Protein AF-A0AAD7TD05-F1 (afdb_monomer)

Structure (mmCIF, N/CA/C/O backbone):
data_AF-A0AAD7TD05-F1
#
_entry.id   AF-A0AAD7TD05-F1
#
loop_
_atom_site.group_PDB
_atom_site.id
_atom_site.type_symbol
_atom_site.label_atom_id
_atom_site.label_alt_id
_atom_site.label_comp_id
_atom_site.label_asym_id
_atom_site.label_entity_id
_atom_site.label_seq_id
_atom_site.pdbx_PDB_ins_code
_atom_site.Cartn_x
_atom_site.Cartn_y
_atom_site.Cartn_z
_atom_site.occupancy
_atom_site.B_iso_or_equiv
_atom_site.auth_seq_id
_atom_site.auth_comp_id
_atom_site.auth_asym_id
_atom_site.auth_atom_id
_atom_site.pdbx_PDB_model_num
ATOM 1 N N . MET A 1 1 ? -7.209 4.094 18.496 1.00 83.50 1 MET A N 1
ATOM 2 C CA . MET A 1 1 ? -6.812 3.102 17.485 1.00 83.50 1 MET A CA 1
ATOM 3 C C . MET A 1 1 ? -8.022 2.633 16.711 1.00 83.50 1 MET A C 1
ATOM 5 O O . MET A 1 1 ? -8.987 2.177 17.312 1.00 83.50 1 MET A O 1
ATOM 9 N N . ALA A 1 2 ? -7.964 2.806 15.397 1.00 90.69 2 ALA A N 1
ATOM 10 C CA . ALA A 1 2 ? -8.931 2.301 14.437 1.00 90.69 2 ALA A CA 1
ATOM 11 C C . ALA A 1 2 ? -8.273 1.188 13.611 1.00 90.69 2 ALA A C 1
ATOM 13 O O . ALA A 1 2 ? -7.065 1.245 13.351 1.00 90.69 2 ALA A O 1
ATOM 14 N N . LYS A 1 3 ? -9.057 0.171 13.248 1.00 94.38 3 LYS A N 1
ATOM 15 C CA . LYS A 1 3 ? -8.602 -0.968 12.448 1.00 94.38 3 LYS A CA 1
ATOM 16 C C . LYS A 1 3 ? -8.875 -0.712 10.981 1.00 94.38 3 LYS A C 1
ATOM 18 O O . LYS A 1 3 ? -9.976 -0.305 10.620 1.00 94.38 3 LYS A O 1
ATOM 23 N N . TYR A 1 4 ? -7.871 -0.965 10.162 1.00 94.44 4 TYR A N 1
ATOM 24 C CA . TYR A 1 4 ? -7.940 -0.750 8.732 1.00 94.44 4 TYR A CA 1
ATOM 25 C C . TYR A 1 4 ? -7.497 -1.987 7.981 1.00 94.44 4 TYR A C 1
ATOM 27 O O . TYR A 1 4 ? -6.437 -2.535 8.270 1.00 94.44 4 TYR A O 1
ATOM 35 N N . THR A 1 5 ? -8.248 -2.355 6.960 1.00 94.75 5 THR A N 1
ATOM 36 C CA . THR A 1 5 ? -7.872 -3.380 5.997 1.00 94.75 5 THR A CA 1
ATOM 37 C C . THR A 1 5 ? -7.084 -2.751 4.859 1.00 94.75 5 THR A C 1
ATOM 39 O O . THR A 1 5 ? -7.531 -1.783 4.251 1.00 94.75 5 THR A O 1
ATOM 42 N N . VAL A 1 6 ? -5.915 -3.303 4.543 1.00 94.81 6 VAL A N 1
ATOM 43 C CA . VAL A 1 6 ? -5.067 -2.870 3.429 1.00 94.81 6 VAL A CA 1
ATOM 44 C C . VAL A 1 6 ? -5.140 -3.890 2.302 1.00 94.81 6 VAL A C 1
ATOM 46 O O . VAL A 1 6 ? -4.857 -5.074 2.496 1.00 94.81 6 VAL A O 1
ATOM 49 N N . GLN A 1 7 ? -5.460 -3.409 1.104 1.00 94.12 7 GLN A N 1
ATOM 50 C CA . GLN A 1 7 ? -5.517 -4.198 -0.121 1.00 94.12 7 GLN A CA 1
ATOM 51 C C . GLN A 1 7 ? -4.697 -3.531 -1.224 1.00 94.12 7 GLN A C 1
ATOM 53 O O . GLN A 1 7 ? -4.595 -2.306 -1.299 1.00 94.12 7 GLN A O 1
ATOM 58 N N . VAL A 1 8 ? -4.106 -4.340 -2.103 1.00 93.38 8 VAL A N 1
ATOM 59 C CA . VAL A 1 8 ? -3.361 -3.845 -3.266 1.00 93.38 8 VAL A CA 1
ATOM 60 C C . VAL A 1 8 ? -3.857 -4.514 -4.532 1.00 93.38 8 VAL A C 1
ATOM 62 O O . VAL A 1 8 ? -4.173 -5.704 -4.543 1.00 93.38 8 VAL A O 1
ATOM 65 N N . ASP A 1 9 ? -3.857 -3.754 -5.618 1.00 91.94 9 ASP A N 1
ATOM 66 C CA . ASP A 1 9 ? -4.354 -4.225 -6.898 1.00 91.94 9 ASP A CA 1
ATOM 67 C C . ASP A 1 9 ? -3.335 -3.974 -8.033 1.00 91.94 9 ASP A C 1
ATOM 69 O O . ASP A 1 9 ? -2.768 -2.877 -8.127 1.00 91.94 9 ASP A O 1
ATOM 73 N N . PRO A 1 10 ? -3.074 -4.961 -8.915 1.00 91.19 10 PRO A N 1
ATOM 74 C CA . PRO A 1 10 ? -3.483 -6.367 -8.810 1.00 91.19 10 PRO A CA 1
ATOM 75 C C . PRO A 1 10 ? -2.747 -7.080 -7.667 1.00 91.19 10 PRO A C 1
ATOM 77 O O . PRO A 1 10 ? -1.651 -6.660 -7.300 1.00 91.19 10 PRO A O 1
ATOM 80 N N . LYS A 1 11 ? -3.296 -8.190 -7.156 1.00 90.25 11 LYS A N 1
ATOM 81 C CA . LYS A 1 11 ? -2.642 -8.998 -6.111 1.00 90.25 11 LYS A CA 1
ATOM 82 C C . LYS A 1 11 ? -1.171 -9.280 -6.479 1.00 90.25 11 LYS A C 1
ATOM 84 O O . LYS A 1 11 ? -0.893 -9.658 -7.624 1.00 90.25 11 LYS A O 1
ATOM 89 N N . PRO A 1 12 ? -0.213 -9.079 -5.557 1.00 89.06 12 PRO A N 1
ATOM 90 C CA . PRO A 1 12 ? 1.192 -9.203 -5.886 1.00 89.06 12 PRO A CA 1
ATOM 91 C C . PRO A 1 12 ? 1.579 -10.676 -6.012 1.00 89.06 12 PRO A C 1
ATOM 93 O O . PRO A 1 12 ? 1.147 -11.527 -5.239 1.00 89.06 12 PRO A O 1
ATOM 96 N N . THR A 1 13 ? 2.434 -10.977 -6.986 1.00 83.44 13 THR A N 1
ATOM 97 C CA . THR A 1 13 ? 3.018 -12.318 -7.173 1.00 83.44 13 THR A CA 1
ATOM 98 C C . THR A 1 13 ? 4.180 -12.595 -6.217 1.00 83.44 13 THR A C 1
ATOM 100 O O . THR A 1 13 ? 4.642 -13.727 -6.097 1.00 83.44 13 THR A O 1
ATOM 103 N N . ASP A 1 14 ? 4.675 -11.552 -5.550 1.00 85.12 14 ASP A N 1
ATOM 104 C CA . ASP A 1 14 ? 5.813 -11.575 -4.636 1.00 85.12 14 ASP A CA 1
ATOM 105 C C . ASP A 1 14 ? 5.459 -10.910 -3.310 1.00 85.12 14 ASP A C 1
ATOM 107 O O . ASP A 1 14 ? 4.453 -10.211 -3.204 1.00 85.12 14 ASP A O 1
ATOM 111 N N . THR A 1 15 ? 6.322 -11.069 -2.304 1.00 90.19 15 THR A N 1
ATOM 112 C CA . THR A 1 15 ? 6.167 -10.339 -1.047 1.00 90.19 15 THR A CA 1
ATOM 113 C C . THR A 1 15 ? 6.239 -8.827 -1.295 1.00 90.19 15 THR A C 1
ATOM 115 O O . THR A 1 15 ? 7.249 -8.299 -1.775 1.00 90.19 15 THR A O 1
ATOM 118 N N . VAL A 1 16 ? 5.182 -8.126 -0.898 1.00 92.06 16 VAL A N 1
ATOM 119 C CA . VAL A 1 16 ? 5.089 -6.665 -0.885 1.00 92.06 16 VAL A CA 1
ATOM 120 C C . VAL A 1 16 ? 4.878 -6.205 0.548 1.00 92.06 16 VAL A C 1
ATOM 122 O O . VAL A 1 16 ? 4.147 -6.840 1.304 1.00 92.06 16 VAL A O 1
ATOM 125 N N . TYR A 1 17 ? 5.508 -5.095 0.907 1.00 95.12 17 TYR A N 1
ATOM 126 C CA . TYR A 1 17 ? 5.266 -4.404 2.164 1.00 95.12 17 TYR A CA 1
ATOM 127 C C . TYR A 1 17 ? 4.606 -3.061 1.876 1.00 95.12 17 TYR A C 1
ATOM 129 O O . TYR A 1 17 ? 5.030 -2.343 0.964 1.00 95.12 17 TYR A O 1
ATOM 137 N N . VAL A 1 18 ? 3.585 -2.730 2.660 1.00 95.56 18 VAL A N 1
ATOM 138 C CA . VAL A 1 18 ? 2.935 -1.420 2.659 1.00 95.56 18 VAL A CA 1
ATOM 139 C C . VAL A 1 18 ? 3.059 -0.836 4.052 1.00 95.56 18 VAL A C 1
ATOM 141 O O . VAL A 1 18 ? 2.682 -1.455 5.045 1.00 95.56 18 VAL A O 1
ATOM 144 N N . LYS A 1 19 ? 3.597 0.372 4.114 1.00 96.25 19 LYS A N 1
ATOM 145 C CA . LYS A 1 19 ? 3.671 1.189 5.311 1.00 96.25 19 LYS A CA 1
ATOM 146 C C . LYS A 1 19 ? 2.652 2.309 5.193 1.00 96.25 19 LYS A C 1
ATOM 148 O O . LYS A 1 19 ? 2.770 3.127 4.290 1.00 96.25 19 LYS A O 1
ATOM 153 N N . CYS A 1 20 ? 1.674 2.338 6.086 1.00 94.62 20 CYS A N 1
ATOM 154 C CA . CYS A 1 20 ? 0.663 3.387 6.158 1.00 94.62 20 CYS A CA 1
ATOM 155 C C . CYS A 1 20 ? 1.046 4.398 7.238 1.00 94.62 20 CYS A C 1
ATOM 157 O O . CYS A 1 20 ? 1.514 4.013 8.312 1.00 94.62 20 CYS A O 1
ATOM 159 N N . SER A 1 21 ? 0.824 5.678 6.958 1.00 93.31 21 SER A N 1
ATOM 160 C CA . SER A 1 21 ? 1.136 6.792 7.849 1.00 93.31 21 SER A CA 1
ATOM 161 C C . SER A 1 21 ? -0.121 7.611 8.134 1.00 93.31 21 SER A C 1
ATOM 163 O O . SER A 1 21 ? -0.814 8.023 7.205 1.00 93.31 21 SER A O 1
ATOM 165 N N . ALA A 1 22 ? -0.371 7.888 9.411 1.00 90.06 22 ALA A N 1
ATOM 166 C CA . ALA A 1 22 ? -1.374 8.834 9.893 1.00 90.06 22 ALA A CA 1
ATOM 167 C C . ALA A 1 22 ? -0.638 9.935 10.677 1.00 90.06 22 ALA A C 1
ATOM 169 O O . ALA A 1 22 ? -0.321 9.784 11.863 1.00 90.06 22 ALA A O 1
ATOM 170 N N . GLY A 1 23 ? -0.252 11.013 9.986 1.00 82.88 23 GLY A N 1
ATOM 171 C CA . GLY A 1 23 ? 0.637 12.035 10.549 1.00 82.88 23 GLY A CA 1
ATOM 172 C C . GLY A 1 23 ? 2.028 11.477 10.889 1.00 82.88 23 GLY A C 1
ATOM 173 O O . GLY A 1 23 ? 2.744 11.014 10.007 1.00 82.88 23 GLY A O 1
ATOM 174 N N . LEU A 1 24 ? 2.425 11.527 12.169 1.00 80.31 24 LEU A N 1
ATOM 175 C CA . LEU A 1 24 ? 3.737 11.045 12.643 1.00 80.31 24 LEU A CA 1
ATOM 176 C C . LEU A 1 24 ? 3.777 9.539 12.944 1.00 80.31 24 LEU A C 1
ATOM 178 O O . LEU A 1 24 ? 4.857 8.976 13.129 1.00 80.31 24 LEU A O 1
ATOM 182 N N . LYS A 1 25 ? 2.616 8.886 13.042 1.00 87.44 25 LYS A N 1
ATOM 183 C CA . LYS A 1 25 ? 2.528 7.459 13.359 1.00 87.44 25 LYS A CA 1
ATOM 184 C C . LYS A 1 25 ? 2.489 6.646 12.081 1.00 87.44 25 LYS A C 1
ATOM 186 O O . LYS A 1 25 ? 1.783 6.997 11.139 1.00 87.44 25 LYS A O 1
ATOM 191 N N . THR A 1 26 ? 3.234 5.545 12.069 1.00 91.62 26 THR A N 1
ATOM 192 C CA . THR A 1 26 ? 3.341 4.683 10.896 1.00 91.62 26 THR A CA 1
ATOM 193 C C . THR A 1 26 ? 3.290 3.215 11.274 1.00 91.62 26 THR A C 1
ATOM 195 O O . THR A 1 26 ? 3.984 2.816 12.209 1.00 91.62 26 THR A O 1
ATOM 198 N N . THR A 1 27 ? 2.578 2.418 10.484 1.00 93.69 27 THR A N 1
ATOM 199 C CA . THR A 1 27 ? 2.465 0.965 10.656 1.00 93.69 27 THR A CA 1
ATOM 200 C C . THR A 1 27 ? 2.838 0.285 9.339 1.00 93.69 27 THR A C 1
ATOM 202 O O . THR A 1 27 ? 2.301 0.642 8.293 1.00 93.69 27 THR A O 1
ATOM 205 N N . GLU A 1 28 ? 3.784 -0.660 9.363 1.00 93.88 28 GLU A N 1
ATOM 206 C CA . GLU A 1 28 ? 4.165 -1.472 8.194 1.00 93.88 28 GLU A CA 1
ATOM 207 C C . GLU A 1 28 ? 3.504 -2.848 8.269 1.00 93.88 28 GLU A C 1
ATOM 209 O O . GLU A 1 28 ? 3.461 -3.470 9.328 1.00 93.88 28 GLU A O 1
ATOM 214 N N . CYS A 1 29 ? 3.016 -3.332 7.131 1.00 93.31 29 CYS A N 1
ATOM 215 C CA . CYS A 1 29 ? 2.425 -4.651 6.996 1.00 93.31 29 CYS A CA 1
ATOM 216 C C . CYS A 1 29 ? 2.923 -5.358 5.734 1.00 93.31 29 CYS A C 1
ATOM 218 O O . CYS A 1 29 ? 3.277 -4.731 4.731 1.00 93.31 29 CYS A O 1
ATOM 220 N N . LYS A 1 30 ? 2.963 -6.690 5.795 1.00 93.81 30 LYS A N 1
ATOM 221 C CA . LYS A 1 30 ? 3.226 -7.552 4.644 1.00 93.81 30 LYS A CA 1
ATOM 222 C C . LYS A 1 30 ? 1.900 -7.876 3.970 1.00 93.81 30 LYS A C 1
ATOM 224 O O . LYS A 1 30 ? 1.037 -8.475 4.600 1.00 93.81 30 LYS A O 1
ATOM 229 N N . ILE A 1 31 ? 1.776 -7.533 2.694 1.00 91.81 31 ILE A N 1
ATOM 230 C CA . ILE A 1 31 ? 0.554 -7.750 1.926 1.00 91.81 31 ILE A CA 1
ATOM 231 C C . ILE A 1 31 ? 0.417 -9.220 1.541 1.00 91.81 31 ILE A C 1
ATOM 233 O O . ILE A 1 31 ? 1.330 -9.806 0.951 1.00 91.81 31 ILE A O 1
ATOM 237 N N . GLN A 1 32 ? -0.739 -9.792 1.874 1.00 80.12 32 GLN A N 1
ATOM 238 C CA . GLN A 1 32 ? -1.154 -11.133 1.469 1.00 80.12 32 GLN A CA 1
ATOM 239 C C . GLN A 1 32 ? -2.468 -11.063 0.671 1.00 80.12 32 GLN A C 1
ATOM 241 O O . GLN A 1 32 ? -2.468 -10.546 -0.445 1.00 80.12 32 GLN A O 1
ATOM 246 N N . ASP A 1 33 ? -3.560 -11.597 1.220 1.00 74.19 33 ASP A N 1
ATOM 247 C CA . ASP A 1 33 ? -4.916 -11.519 0.669 1.00 74.19 33 ASP A CA 1
ATOM 248 C C . ASP A 1 33 ? -5.673 -10.325 1.253 1.00 74.19 33 ASP A C 1
ATOM 250 O O . ASP A 1 33 ? -6.058 -9.409 0.533 1.00 74.19 33 ASP A O 1
ATOM 254 N N . GLU A 1 34 ? -5.786 -10.294 2.577 1.00 76.44 34 GLU A N 1
ATOM 255 C CA . GLU A 1 34 ? -6.420 -9.226 3.334 1.00 76.44 34 GLU A CA 1
ATOM 256 C C . GLU A 1 34 ? -5.568 -8.988 4.581 1.00 76.44 34 GLU A C 1
ATOM 258 O O . GLU A 1 34 ? -5.155 -9.938 5.250 1.00 76.44 34 GLU A O 1
ATOM 263 N N . THR A 1 35 ? -5.160 -7.746 4.829 1.00 90.56 35 THR A N 1
ATOM 264 C CA . THR A 1 35 ? -4.199 -7.440 5.896 1.00 90.56 35 THR A CA 1
ATOM 265 C C . THR A 1 35 ? -4.705 -6.286 6.740 1.00 90.56 35 THR A C 1
ATOM 267 O O . THR A 1 35 ? -4.741 -5.153 6.271 1.00 90.56 35 THR A O 1
ATOM 270 N N . THR A 1 36 ? -5.066 -6.575 7.988 1.00 92.88 36 THR A N 1
ATOM 271 C CA . THR A 1 36 ? -5.515 -5.563 8.949 1.00 92.88 36 THR A CA 1
ATOM 272 C C . THR A 1 36 ? -4.330 -4.910 9.660 1.00 92.88 36 THR A C 1
ATOM 274 O O . THR A 1 36 ? -3.395 -5.585 10.099 1.00 92.88 36 THR A O 1
ATOM 277 N N . ILE A 1 37 ? -4.383 -3.590 9.810 1.00 93.56 37 ILE A N 1
ATOM 278 C CA . ILE A 1 37 ? -3.451 -2.773 10.587 1.00 93.56 37 ILE A CA 1
ATOM 279 C C . ILE A 1 37 ? -4.212 -1.873 11.561 1.00 93.56 37 ILE A C 1
ATOM 281 O O . ILE A 1 37 ? -5.388 -1.579 11.367 1.00 93.56 37 ILE A O 1
ATOM 285 N N . GLU A 1 38 ? -3.522 -1.379 12.586 1.00 93.44 38 GLU A N 1
ATOM 286 C CA . GLU A 1 38 ? -4.067 -0.382 13.509 1.00 93.44 38 GLU A CA 1
ATOM 287 C C . GLU A 1 38 ? -3.362 0.964 13.315 1.00 93.44 38 GLU A C 1
ATOM 289 O O . GLU A 1 38 ? -2.129 1.037 13.248 1.00 93.44 38 GLU A O 1
ATOM 294 N N . LEU A 1 39 ? -4.157 2.033 13.211 1.00 91.81 39 LEU A N 1
ATOM 295 C CA . LEU A 1 39 ? -3.681 3.413 13.096 1.00 91.81 39 LEU A CA 1
ATOM 296 C C . LEU A 1 39 ? -4.425 4.326 14.079 1.00 91.81 39 LEU A C 1
ATOM 298 O O . LEU A 1 39 ? -5.589 4.115 14.425 1.00 91.81 39 LEU A O 1
ATOM 302 N N . ASP A 1 40 ? -3.741 5.379 14.520 1.00 89.88 40 ASP A N 1
ATOM 303 C CA . ASP A 1 40 ? -4.292 6.427 15.386 1.00 89.88 40 ASP A CA 1
ATOM 304 C C . ASP A 1 40 ? -4.671 7.667 14.573 1.00 89.88 40 ASP A C 1
ATOM 306 O O . ASP A 1 40 ? -4.147 8.758 14.788 1.00 89.88 40 ASP A O 1
ATOM 310 N N . GLY A 1 41 ? -5.559 7.473 13.601 1.00 89.69 41 GLY A N 1
ATOM 311 C CA . GLY A 1 41 ? -6.043 8.522 12.709 1.00 89.69 41 GLY A CA 1
ATOM 312 C C . GLY A 1 41 ? -6.287 8.005 11.299 1.00 89.69 41 GLY A C 1
ATOM 313 O O . GLY A 1 41 ? -6.141 6.808 11.039 1.00 89.69 41 GLY A O 1
ATOM 314 N N . GLU A 1 42 ? -6.669 8.918 10.410 1.00 91.56 42 GLU A N 1
ATOM 315 C CA . GLU A 1 42 ? -6.873 8.627 8.991 1.00 91.56 42 GLU A CA 1
ATOM 316 C C . GLU A 1 42 ? -5.525 8.466 8.267 1.00 91.56 42 GLU A C 1
ATOM 318 O O . GLU A 1 42 ? -4.578 9.211 8.553 1.00 91.56 42 GLU A O 1
ATOM 323 N N . PRO A 1 43 ? -5.404 7.492 7.349 1.00 92.06 43 PRO A N 1
ATOM 324 C CA . PRO A 1 43 ? -4.185 7.286 6.582 1.00 92.06 43 PRO A CA 1
ATOM 325 C C . PRO A 1 43 ? -3.999 8.415 5.560 1.00 92.06 43 PRO A C 1
ATOM 327 O O . PRO A 1 43 ? -4.772 8.545 4.622 1.00 92.06 43 PRO A O 1
ATOM 330 N N . THR A 1 44 ? -2.927 9.193 5.695 1.00 91.12 44 THR A N 1
ATOM 331 C CA . THR A 1 44 ? -2.623 10.331 4.808 1.00 91.12 44 THR A CA 1
ATOM 332 C C . THR A 1 44 ? -1.568 10.006 3.750 1.00 91.12 44 THR A C 1
ATOM 334 O O . THR A 1 44 ? -1.434 10.697 2.740 1.00 91.12 44 THR A O 1
ATOM 337 N N . GLU A 1 45 ? -0.756 8.979 3.990 1.00 92.50 45 GLU A N 1
ATOM 338 C CA . GLU A 1 45 ? 0.340 8.581 3.110 1.00 92.50 45 GLU A CA 1
ATOM 339 C C . GLU A 1 45 ? 0.583 7.076 3.211 1.00 92.50 45 GLU A C 1
ATOM 341 O O . GLU A 1 45 ? 0.440 6.479 4.280 1.00 92.50 45 GLU A O 1
ATOM 346 N N . ILE A 1 46 ? 0.995 6.475 2.099 1.00 94.50 46 ILE A N 1
ATOM 347 C CA . ILE A 1 46 ? 1.529 5.121 2.066 1.00 94.50 46 ILE A CA 1
ATOM 348 C C . ILE A 1 46 ? 2.928 5.095 1.459 1.00 94.50 46 ILE A C 1
ATOM 350 O O . ILE A 1 4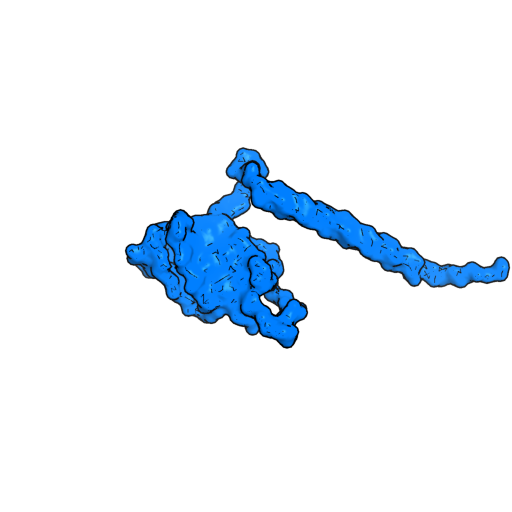6 ? 3.266 5.875 0.570 1.00 94.50 46 ILE A O 1
ATOM 354 N N . TYR A 1 47 ? 3.721 4.121 1.877 1.00 95.00 47 TYR A N 1
ATOM 355 C CA . TYR A 1 47 ? 4.951 3.717 1.222 1.00 95.00 47 TYR A CA 1
ATOM 356 C C . TYR A 1 47 ? 4.864 2.232 0.876 1.00 95.00 47 TYR A C 1
ATOM 358 O O . TYR A 1 47 ? 4.652 1.396 1.748 1.00 95.00 47 TYR A O 1
ATOM 366 N N . ILE A 1 48 ? 5.017 1.900 -0.403 1.00 94.81 48 ILE A N 1
ATOM 367 C CA . ILE A 1 48 ? 4.917 0.532 -0.918 1.00 94.81 48 ILE A CA 1
ATOM 368 C C . ILE A 1 48 ? 6.263 0.083 -1.478 1.00 94.81 48 ILE A C 1
ATOM 370 O O . ILE A 1 48 ? 6.884 0.798 -2.265 1.00 94.81 48 ILE A O 1
ATOM 374 N N . ARG A 1 49 ? 6.719 -1.116 -1.105 1.00 93.00 49 ARG A N 1
ATOM 375 C CA . ARG A 1 49 ? 7.971 -1.709 -1.604 1.00 93.00 49 ARG A CA 1
ATOM 376 C C . ARG A 1 49 ? 7.845 -3.207 -1.822 1.00 93.00 49 ARG A C 1
ATOM 378 O O . ARG A 1 49 ? 7.053 -3.881 -1.170 1.00 93.00 49 ARG A O 1
ATOM 385 N N . ARG A 1 50 ? 8.683 -3.745 -2.705 1.00 90.50 50 ARG A N 1
ATOM 386 C CA . ARG A 1 50 ? 8.826 -5.195 -2.886 1.00 90.50 50 ARG A CA 1
ATOM 387 C C . ARG A 1 50 ? 9.995 -5.742 -2.091 1.00 90.50 50 ARG A C 1
ATOM 389 O O . ARG A 1 50 ? 11.052 -5.121 -2.005 1.00 90.50 50 ARG A O 1
ATOM 396 N N . GLU A 1 51 ? 9.821 -6.941 -1.559 1.00 88.19 51 GLU A N 1
ATOM 397 C CA . GLU A 1 51 ? 10.937 -7.742 -1.076 1.00 88.19 51 GLU A CA 1
ATOM 398 C C . GLU A 1 51 ? 11.727 -8.273 -2.273 1.00 88.19 51 GLU A C 1
ATOM 400 O O . GLU A 1 51 ? 11.160 -8.866 -3.191 1.00 88.19 51 GLU A O 1
ATOM 405 N N . THR A 1 52 ? 13.043 -8.083 -2.276 1.00 76.75 52 THR A N 1
ATOM 406 C CA . THR A 1 52 ? 13.907 -8.674 -3.301 1.00 76.75 52 THR A CA 1
ATOM 407 C C . THR A 1 52 ? 14.831 -9.698 -2.680 1.00 76.75 52 THR A C 1
ATOM 409 O O . THR A 1 52 ? 15.669 -9.356 -1.849 1.00 76.75 52 THR A O 1
ATOM 412 N N . THR A 1 53 ? 14.734 -10.936 -3.151 1.00 73.12 53 THR A N 1
ATOM 413 C CA . THR A 1 53 ? 15.795 -11.934 -3.010 1.00 73.12 53 THR A CA 1
ATOM 414 C C . THR A 1 53 ? 16.707 -11.881 -4.240 1.00 73.12 53 THR A C 1
ATOM 416 O O . THR A 1 53 ? 16.288 -11.426 -5.308 1.00 73.12 53 THR A O 1
ATOM 419 N N . LEU A 1 54 ? 17.956 -12.348 -4.115 1.00 67.94 54 LEU A N 1
ATOM 420 C CA . LEU A 1 54 ? 18.959 -12.316 -5.196 1.00 67.94 54 LEU A CA 1
ATOM 421 C C . LEU A 1 54 ? 18.448 -12.924 -6.519 1.00 67.94 54 LEU A C 1
ATOM 423 O O . LEU A 1 54 ? 18.792 -12.431 -7.589 1.00 67.94 54 LEU A O 1
ATOM 427 N N . LEU A 1 55 ? 17.573 -13.931 -6.444 1.00 64.94 55 LEU A N 1
ATOM 428 C CA . LEU A 1 55 ? 16.984 -14.618 -7.600 1.00 64.94 55 LEU A CA 1
ATOM 429 C C . LEU A 1 55 ? 15.802 -13.868 -8.239 1.00 64.94 55 LEU A C 1
ATOM 431 O O . LEU A 1 55 ? 15.526 -14.051 -9.420 1.00 64.94 55 LEU A O 1
ATOM 435 N N . ARG A 1 56 ? 15.091 -13.014 -7.492 1.00 64.44 56 ARG A N 1
ATOM 436 C CA . ARG A 1 56 ? 13.848 -12.359 -7.953 1.00 64.44 56 ARG A CA 1
ATOM 437 C C . ARG A 1 56 ? 14.043 -10.932 -8.462 1.00 64.44 56 ARG A C 1
ATOM 439 O O . ARG A 1 56 ? 13.071 -10.270 -8.823 1.00 64.44 56 ARG A O 1
ATOM 446 N N . ARG A 1 57 ? 15.294 -10.470 -8.556 1.00 62.19 57 ARG A N 1
ATOM 447 C CA . ARG A 1 57 ? 15.680 -9.087 -8.892 1.00 62.19 57 ARG A CA 1
ATOM 448 C C . ARG A 1 57 ? 15.152 -8.574 -10.244 1.00 62.19 57 ARG A C 1
ATOM 450 O O . ARG A 1 57 ? 15.079 -7.365 -10.429 1.00 62.19 57 ARG A O 1
ATOM 457 N N . PHE A 1 58 ? 14.780 -9.466 -11.166 1.00 66.81 58 PHE A N 1
ATOM 458 C CA . PHE A 1 58 ? 14.368 -9.119 -12.537 1.00 66.81 58 PHE A CA 1
ATOM 459 C C . PHE A 1 58 ? 12.856 -9.121 -12.778 1.00 66.81 58 PHE A C 1
ATOM 461 O O . PHE A 1 58 ? 12.401 -8.737 -13.854 1.00 66.81 58 PHE A O 1
ATOM 468 N N . THR A 1 59 ? 12.062 -9.546 -11.800 1.00 70.56 59 THR A N 1
ATOM 469 C CA . THR A 1 59 ? 10.603 -9.560 -11.944 1.00 70.56 59 THR A CA 1
ATOM 470 C C . THR A 1 59 ? 10.063 -8.138 -11.802 1.00 70.56 59 THR A C 1
ATOM 472 O O . THR A 1 59 ? 10.499 -7.390 -10.926 1.00 70.56 59 THR A O 1
ATOM 475 N N . LYS A 1 60 ? 9.114 -7.742 -12.654 1.00 75.75 60 LYS A N 1
ATOM 476 C CA . LYS A 1 60 ? 8.416 -6.451 -12.565 1.00 75.75 60 LYS A CA 1
ATOM 477 C C . LYS A 1 60 ? 6.977 -6.705 -12.140 1.00 75.75 60 LYS A C 1
ATOM 479 O O . LYS A 1 60 ? 6.302 -7.527 -12.748 1.00 75.75 60 LYS A O 1
ATOM 484 N N . TRP A 1 61 ? 6.518 -5.994 -11.117 1.00 87.69 61 TRP A N 1
ATOM 485 C CA . TRP A 1 61 ? 5.114 -5.984 -10.715 1.00 87.69 61 TRP A CA 1
ATOM 486 C C . TRP A 1 61 ? 4.607 -4.548 -10.762 1.00 87.69 61 TRP A C 1
ATOM 488 O O . TRP A 1 61 ? 5.202 -3.650 -10.156 1.00 87.69 61 TRP A O 1
ATOM 498 N N . ARG A 1 62 ? 3.530 -4.347 -11.523 1.00 91.00 62 ARG A N 1
ATOM 499 C CA . ARG A 1 62 ? 2.895 -3.051 -11.735 1.00 91.00 62 ARG A CA 1
ATOM 500 C C . ARG A 1 62 ? 1.673 -2.945 -10.836 1.00 91.00 62 ARG A C 1
ATOM 502 O O . ARG A 1 62 ? 0.699 -3.656 -11.052 1.00 91.00 62 ARG A O 1
ATOM 509 N N . CYS A 1 63 ? 1.724 -2.039 -9.870 1.00 92.00 63 CYS A N 1
ATOM 510 C CA . CYS A 1 63 ? 0.613 -1.750 -8.973 1.00 92.00 63 CYS A CA 1
ATOM 511 C C . CYS A 1 63 ? -0.260 -0.634 -9.567 1.00 92.00 63 CYS A C 1
ATOM 513 O O . CYS A 1 63 ? 0.255 0.383 -10.048 1.00 92.00 63 CYS A O 1
ATOM 515 N N . ARG A 1 64 ? -1.582 -0.833 -9.559 1.00 92.12 64 ARG A N 1
ATOM 516 C CA . ARG A 1 64 ? -2.585 0.152 -9.979 1.00 92.12 64 ARG A CA 1
ATOM 517 C C . ARG A 1 64 ? -2.937 1.069 -8.816 1.00 92.12 64 ARG A C 1
ATOM 519 O O . ARG A 1 64 ? -2.719 2.274 -8.930 1.00 92.12 64 ARG A O 1
ATOM 526 N N . TYR A 1 65 ? -3.396 0.513 -7.703 1.00 91.56 65 TYR A N 1
ATOM 527 C CA . TYR A 1 65 ? -3.751 1.268 -6.505 1.00 91.56 65 TYR A CA 1
ATOM 528 C C . TYR A 1 65 ? -3.597 0.420 -5.242 1.00 91.56 65 TYR A C 1
ATOM 530 O O . TYR A 1 65 ? -3.501 -0.809 -5.296 1.00 91.56 65 TYR A O 1
ATOM 538 N N . VAL A 1 66 ? -3.563 1.114 -4.111 1.00 93.06 66 VAL A N 1
ATOM 539 C CA . VAL A 1 66 ? -3.686 0.545 -2.770 1.00 93.06 66 VAL A CA 1
ATOM 540 C C . VAL A 1 66 ? -4.935 1.146 -2.140 1.00 93.06 66 VAL A C 1
ATOM 542 O O . VAL A 1 66 ? -5.132 2.361 -2.219 1.00 93.06 66 VAL A O 1
ATOM 545 N N . THR A 1 67 ? -5.756 0.302 -1.532 1.00 93.12 67 THR A N 1
ATOM 546 C CA . THR A 1 67 ? -6.962 0.707 -0.809 1.00 93.12 67 THR A CA 1
ATOM 547 C C . THR A 1 67 ? -6.757 0.421 0.668 1.00 93.12 67 THR A C 1
ATOM 549 O O . THR A 1 67 ? -6.239 -0.636 1.035 1.00 93.12 67 THR A O 1
ATOM 552 N N . VAL A 1 68 ? -7.127 1.381 1.507 1.00 93.50 68 VAL A N 1
ATOM 553 C CA . VAL A 1 68 ? -7.153 1.227 2.960 1.00 93.50 68 VAL A CA 1
ATOM 554 C C . VAL A 1 68 ? -8.591 1.459 3.409 1.00 93.50 68 VAL A C 1
ATOM 556 O O . VAL A 1 68 ? -9.117 2.541 3.181 1.00 93.50 68 VAL A O 1
ATOM 559 N N . THR A 1 69 ? -9.229 0.462 4.013 1.00 93.50 69 THR A N 1
ATOM 560 C CA . THR A 1 69 ? -10.652 0.502 4.384 1.00 93.50 69 THR A CA 1
ATOM 561 C C . THR A 1 69 ? -10.795 0.435 5.893 1.00 93.50 69 THR A C 1
ATOM 563 O O . THR A 1 69 ? -10.244 -0.463 6.522 1.00 93.50 69 THR A O 1
ATOM 566 N N . LEU A 1 70 ? -11.507 1.384 6.490 1.00 94.56 70 LEU A N 1
ATOM 567 C CA . LEU A 1 70 ? -11.808 1.400 7.917 1.00 94.56 70 LEU A CA 1
ATOM 568 C C . LEU A 1 70 ? -12.864 0.331 8.241 1.00 94.56 70 LEU A C 1
ATOM 570 O O . LEU A 1 70 ? -13.970 0.366 7.711 1.00 94.56 70 LEU A O 1
ATOM 574 N N . GLU A 1 71 ? -12.539 -0.618 9.124 1.00 92.31 71 GLU A N 1
ATOM 575 C CA . GLU A 1 71 ? -13.414 -1.769 9.419 1.00 92.31 71 GLU A CA 1
ATOM 576 C C . GLU A 1 71 ? -14.740 -1.371 10.097 1.00 92.31 71 GLU A C 1
ATOM 578 O O . GLU A 1 71 ? -15.716 -2.109 10.022 1.00 92.31 71 GLU A O 1
ATOM 583 N N . SER A 1 72 ? -14.791 -0.228 10.791 1.00 89.38 72 SER A N 1
ATOM 584 C CA . SER A 1 72 ? -15.961 0.165 11.590 1.00 89.38 72 SER A CA 1
ATOM 585 C C . SER A 1 72 ? -17.084 0.842 10.804 1.00 89.38 72 SER A C 1
ATOM 587 O O . SER A 1 72 ? -18.227 0.807 11.253 1.00 89.38 72 SER A O 1
ATOM 589 N N . ASP A 1 73 ? -16.767 1.511 9.696 1.00 88.06 73 ASP A N 1
ATOM 590 C CA . ASP A 1 73 ? -17.713 2.320 8.912 1.00 88.06 73 ASP A CA 1
ATOM 591 C C . ASP A 1 73 ? -17.562 2.131 7.392 1.00 88.06 73 ASP A C 1
ATOM 593 O O . ASP A 1 73 ? -18.187 2.859 6.622 1.00 88.06 73 ASP A O 1
ATOM 597 N N . GLU A 1 74 ? -16.727 1.175 6.969 1.00 87.62 74 GLU A N 1
ATOM 598 C CA . GLU A 1 74 ? -16.386 0.895 5.570 1.00 87.62 74 GLU A CA 1
ATOM 599 C C . GLU A 1 74 ? -15.861 2.124 4.805 1.00 87.62 74 GLU A C 1
ATOM 601 O O . GLU A 1 74 ? -15.913 2.175 3.575 1.00 87.62 74 GLU A O 1
ATOM 606 N N . LYS A 1 75 ? -15.315 3.134 5.502 1.00 89.44 75 LYS A N 1
ATOM 607 C CA . LYS A 1 75 ? -14.707 4.293 4.845 1.00 89.44 75 LYS A CA 1
ATOM 608 C C . LYS A 1 75 ? -13.434 3.877 4.112 1.00 89.44 75 LYS A C 1
ATOM 610 O O . LYS A 1 75 ? -12.489 3.369 4.716 1.00 89.44 75 LYS A O 1
ATOM 615 N N . GLU A 1 76 ? -13.384 4.157 2.814 1.00 90.00 76 GLU A N 1
ATOM 616 C CA . GLU A 1 76 ? -12.264 3.790 1.949 1.00 90.00 76 GLU A CA 1
ATOM 617 C C . GLU A 1 76 ? -11.346 4.974 1.635 1.00 90.00 76 GLU A C 1
ATOM 619 O O . GLU A 1 76 ? -11.786 6.069 1.281 1.00 90.00 76 GLU A O 1
ATOM 624 N N . PHE A 1 77 ? -10.045 4.711 1.693 1.00 90.75 77 PHE A N 1
ATOM 625 C CA . PHE A 1 77 ? -8.974 5.637 1.355 1.00 90.75 77 PHE A CA 1
ATOM 626 C C . PHE A 1 77 ? -8.188 5.073 0.167 1.00 90.75 77 PHE A C 1
ATOM 628 O O . PHE A 1 77 ? -7.618 3.979 0.235 1.00 90.75 77 PHE A O 1
ATOM 635 N N . TYR A 1 78 ? -8.153 5.826 -0.933 1.00 90.00 78 TYR A N 1
ATOM 636 C CA . TYR A 1 78 ? -7.598 5.375 -2.210 1.00 90.00 78 TYR A CA 1
ATOM 637 C C . TYR A 1 78 ? -6.244 6.019 -2.522 1.00 90.00 78 TYR A C 1
ATOM 639 O O . TYR A 1 78 ? -6.122 7.242 -2.624 1.00 90.00 78 TYR A O 1
ATOM 647 N N . PHE A 1 79 ? -5.236 5.184 -2.787 1.00 91.50 79 PHE A N 1
ATOM 648 C CA . PHE A 1 79 ? -3.880 5.614 -3.133 1.00 91.50 79 PHE A CA 1
ATOM 649 C C . PHE A 1 79 ? -3.511 5.156 -4.555 1.00 91.50 79 PHE A C 1
ATOM 651 O O . PHE A 1 79 ? -3.084 4.013 -4.750 1.00 91.50 79 PHE A O 1
ATOM 658 N N . PRO A 1 80 ? -3.662 6.020 -5.579 1.00 90.00 80 PRO A N 1
ATOM 659 C CA . PRO A 1 80 ? -3.344 5.667 -6.959 1.00 90.00 80 PRO A CA 1
ATOM 660 C C . PRO A 1 80 ? -1.827 5.565 -7.171 1.00 90.00 80 PRO A C 1
ATOM 662 O O . PRO A 1 80 ? -1.070 6.492 -6.885 1.00 90.00 80 PRO A O 1
ATOM 665 N N . VAL A 1 81 ? -1.373 4.441 -7.727 1.00 90.75 81 VAL A N 1
ATOM 666 C CA . VAL A 1 81 ? 0.053 4.148 -7.944 1.00 90.75 81 VAL A CA 1
ATOM 667 C C . VAL A 1 81 ? 0.414 4.158 -9.430 1.00 90.75 81 VAL A C 1
ATOM 669 O O . VAL A 1 81 ? 1.389 4.816 -9.813 1.00 90.75 81 VAL A O 1
ATOM 672 N N . PHE A 1 82 ? -0.348 3.407 -10.234 1.00 88.88 82 PHE A N 1
ATOM 673 C CA . PHE A 1 82 ? -0.199 3.181 -11.680 1.00 88.88 82 PHE A CA 1
ATOM 674 C C . PHE A 1 82 ? 1.254 3.070 -12.173 1.00 88.88 82 PHE A C 1
ATOM 676 O O . PHE A 1 82 ? 1.646 3.691 -13.165 1.00 88.88 82 PHE A O 1
ATOM 683 N N . GLY A 1 83 ? 2.066 2.254 -11.500 1.00 89.50 83 GLY A N 1
ATOM 684 C CA . GLY A 1 83 ? 3.492 2.146 -11.791 1.00 89.50 83 GLY A CA 1
ATOM 685 C C . GLY A 1 83 ? 4.140 0.871 -11.272 1.00 89.50 83 GLY A C 1
ATOM 686 O O . GLY A 1 83 ? 3.550 0.116 -10.500 1.00 89.50 83 GLY A O 1
ATOM 687 N N . ASP A 1 84 ? 5.368 0.636 -11.723 1.00 89.94 84 ASP A N 1
ATOM 688 C CA . ASP A 1 84 ? 6.159 -0.515 -11.297 1.00 89.94 84 ASP A CA 1
ATOM 689 C C . ASP A 1 84 ? 6.693 -0.284 -9.880 1.00 89.94 84 ASP A C 1
ATOM 691 O O . ASP A 1 84 ? 7.254 0.774 -9.581 1.00 89.94 84 ASP A O 1
ATOM 695 N N . ILE A 1 85 ? 6.540 -1.283 -9.011 1.00 90.00 85 ILE A N 1
ATOM 696 C CA . ILE A 1 85 ? 7.096 -1.251 -7.658 1.00 90.00 85 ILE A CA 1
ATOM 697 C C . ILE A 1 85 ? 8.420 -2.008 -7.643 1.00 90.00 85 ILE A C 1
ATOM 699 O O . ILE A 1 85 ? 8.525 -3.144 -8.114 1.00 90.00 85 ILE A O 1
ATOM 703 N N . SER A 1 86 ? 9.440 -1.367 -7.077 1.00 88.12 86 SER A N 1
ATOM 704 C CA . SER A 1 86 ? 10.781 -1.925 -6.897 1.00 88.12 86 SER A CA 1
ATOM 705 C C . SER A 1 86 ? 11.100 -2.138 -5.412 1.00 88.12 86 SER A C 1
ATOM 707 O O . SER A 1 86 ? 10.281 -1.844 -4.537 1.00 88.12 86 SER A O 1
ATOM 709 N N . SER A 1 87 ? 12.302 -2.636 -5.114 1.00 86.75 87 SER A N 1
ATOM 710 C CA . SER A 1 87 ? 12.809 -2.728 -3.739 1.00 86.75 87 SER A CA 1
ATOM 711 C C . SER A 1 87 ? 13.091 -1.376 -3.093 1.00 86.75 87 SER A C 1
ATOM 713 O O . SER A 1 87 ? 13.017 -1.276 -1.874 1.00 86.75 87 SER A O 1
ATOM 715 N N . ALA A 1 88 ? 13.378 -0.337 -3.886 1.00 84.81 88 ALA A N 1
ATOM 716 C CA . ALA A 1 88 ? 13.526 1.026 -3.370 1.00 84.81 88 ALA A CA 1
ATOM 717 C C . ALA A 1 88 ? 12.190 1.592 -2.855 1.00 84.81 88 ALA A C 1
ATOM 719 O O . ALA A 1 88 ? 12.171 2.513 -2.039 1.00 84.81 88 ALA A O 1
ATOM 720 N N . GLY A 1 89 ? 11.078 1.011 -3.312 1.00 88.94 89 GLY A N 1
ATOM 721 C CA . GLY A 1 89 ? 9.729 1.418 -2.966 1.00 88.94 89 GLY A CA 1
ATOM 722 C C . GLY A 1 89 ? 9.315 2.760 -3.559 1.00 88.94 89 GLY A C 1
ATOM 723 O O . GLY A 1 89 ? 10.029 3.370 -4.357 1.00 88.94 89 GLY A O 1
ATOM 724 N N . LYS A 1 90 ? 8.107 3.187 -3.202 1.00 89.38 90 LYS A N 1
ATOM 725 C CA . LYS A 1 90 ? 7.492 4.433 -3.653 1.00 89.38 90 LYS A CA 1
ATOM 726 C C . LYS A 1 90 ? 6.553 4.955 -2.572 1.00 89.38 90 LYS A C 1
ATOM 728 O O . LYS A 1 90 ? 5.779 4.179 -2.019 1.00 89.38 90 LYS A O 1
ATOM 733 N N . THR A 1 91 ? 6.600 6.258 -2.321 1.00 91.50 91 THR A N 1
ATOM 734 C CA . THR A 1 91 ? 5.656 6.958 -1.443 1.00 91.50 91 THR A CA 1
ATOM 735 C C . THR A 1 91 ? 4.503 7.532 -2.264 1.00 91.50 91 THR A C 1
ATOM 737 O O . THR A 1 91 ? 4.725 8.073 -3.350 1.00 91.50 91 THR A O 1
ATOM 740 N N . ILE A 1 92 ? 3.275 7.401 -1.766 1.00 89.81 92 ILE A N 1
ATOM 741 C CA . ILE A 1 92 ? 2.047 7.912 -2.375 1.00 89.81 92 ILE A CA 1
ATOM 742 C C . ILE A 1 92 ? 1.233 8.603 -1.284 1.00 89.81 92 ILE A C 1
ATOM 744 O O . ILE A 1 92 ? 0.863 7.984 -0.292 1.00 89.81 92 ILE A O 1
ATOM 748 N N . LYS A 1 93 ? 0.936 9.886 -1.483 1.00 85.31 93 LYS A N 1
ATOM 749 C CA . LYS A 1 93 ? 0.082 10.668 -0.584 1.00 85.31 93 LYS A CA 1
ATOM 750 C C . LYS A 1 93 ? -1.384 10.527 -0.988 1.00 85.31 93 LYS A C 1
ATOM 752 O O . LYS A 1 93 ? -1.701 10.419 -2.181 1.00 85.31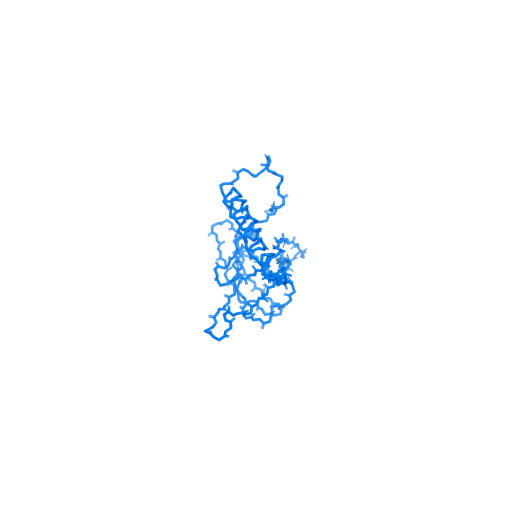 93 LYS A O 1
ATOM 757 N N . GLU A 1 94 ? -2.264 10.542 0.002 1.00 71.44 94 GLU A N 1
ATOM 758 C CA . GLU A 1 94 ? -3.704 10.665 -0.205 1.00 71.44 94 GLU A CA 1
ATOM 759 C C . GLU A 1 94 ? -3.979 11.986 -0.948 1.00 71.44 94 GLU A C 1
ATOM 761 O O . GLU A 1 94 ? -3.300 12.993 -0.726 1.00 71.44 94 GLU A O 1
ATOM 766 N N . TYR A 1 95 ? -4.920 11.987 -1.896 1.00 65.81 95 TYR A N 1
ATOM 767 C CA . TYR A 1 95 ? -5.168 13.126 -2.797 1.00 65.81 95 TYR A CA 1
ATOM 768 C C . TYR A 1 95 ? -3.964 13.543 -3.665 1.00 65.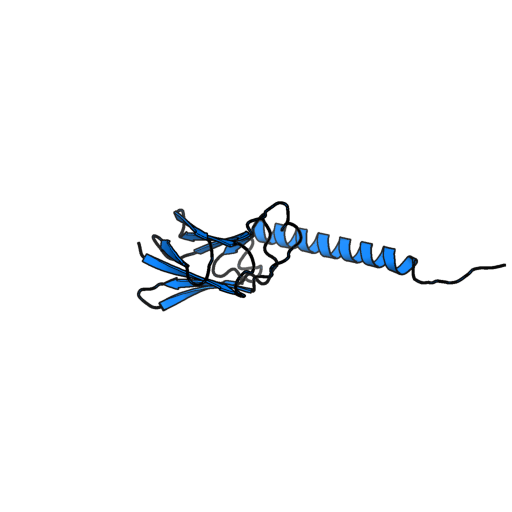81 95 TYR A C 1
ATOM 770 O O . TYR A 1 95 ? -3.846 14.706 -4.044 1.00 65.81 95 TYR A O 1
ATOM 778 N N . SER A 1 96 ? -3.060 12.625 -4.021 1.00 58.25 96 SER A N 1
ATOM 779 C CA . SER A 1 96 ? -1.900 12.914 -4.893 1.00 58.25 96 SER A CA 1
ATOM 780 C C . SER A 1 96 ? -2.254 13.419 -6.303 1.00 58.25 96 SER A C 1
ATOM 782 O O . SER A 1 96 ? -1.402 13.985 -6.992 1.00 58.25 96 SER A O 1
ATOM 784 N N . ALA A 1 97 ? -3.508 13.284 -6.745 1.00 55.44 97 ALA A N 1
ATOM 785 C CA . ALA A 1 97 ? -4.001 13.910 -7.969 1.00 55.44 97 ALA A CA 1
ATOM 786 C C . ALA A 1 97 ? -4.292 15.407 -7.748 1.00 55.44 97 ALA A C 1
ATOM 788 O O . ALA A 1 97 ? -5.438 15.849 -7.756 1.00 55.44 97 ALA A O 1
ATOM 789 N N . LYS A 1 98 ? -3.237 16.203 -7.561 1.00 60.06 98 LYS A N 1
ATOM 790 C CA . LYS A 1 98 ? -3.310 17.669 -7.528 1.00 60.06 98 LYS A CA 1
ATOM 791 C C . LYS A 1 98 ? -2.758 18.246 -8.827 1.00 60.06 98 LYS A C 1
ATOM 793 O O . LYS A 1 98 ? -1.724 17.803 -9.344 1.00 60.06 98 LYS A O 1
ATOM 798 N N . LEU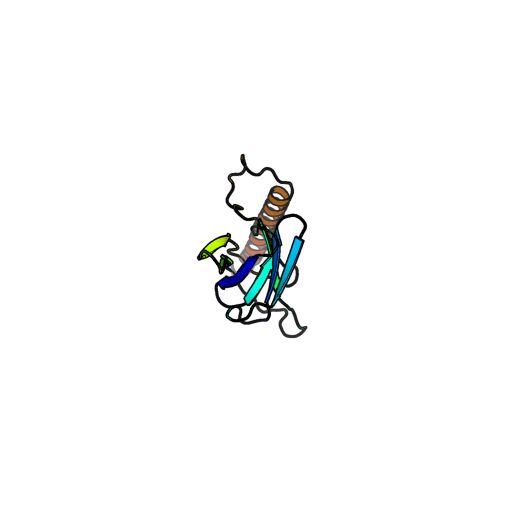 A 1 99 ? -3.454 19.245 -9.373 1.00 54.78 99 LEU A N 1
ATOM 799 C CA . LEU A 1 99 ? -2.902 20.065 -10.453 1.00 54.78 99 LEU A CA 1
ATOM 800 C C . LEU A 1 99 ? -1.649 20.786 -9.936 1.00 54.78 99 LEU A C 1
ATOM 802 O O . LEU A 1 99 ? -1.521 21.040 -8.742 1.00 54.78 99 LEU A O 1
ATOM 806 N N . SER A 1 100 ? -0.720 21.133 -10.826 1.00 54.91 100 SER A N 1
ATOM 807 C CA . SER A 1 100 ? 0.584 21.700 -10.440 1.00 54.91 100 SER A CA 1
ATOM 808 C C . SER A 1 100 ? 0.498 23.004 -9.637 1.00 54.91 100 SER A C 1
ATOM 810 O O . SER A 1 100 ? 1.429 23.335 -8.920 1.00 54.91 100 SER A O 1
ATOM 812 N N . HIS A 1 101 ? -0.608 23.738 -9.740 1.00 57.47 101 HIS A N 1
ATOM 813 C CA . HIS A 1 101 ? -0.879 24.954 -8.963 1.00 57.47 101 HIS A CA 1
ATOM 814 C C . HIS A 1 101 ? -1.408 24.670 -7.544 1.00 57.47 101 HIS A C 1
ATOM 816 O O . HIS A 1 101 ? -1.426 25.571 -6.715 1.00 57.47 101 HIS A O 1
ATOM 822 N N . HIS A 1 102 ? -1.809 23.429 -7.254 1.00 52.00 102 HIS A N 1
ATOM 823 C CA . HIS A 1 102 ? -2.259 22.972 -5.934 1.00 52.00 102 HIS A CA 1
ATOM 824 C C . HIS A 1 102 ? -1.223 22.093 -5.213 1.00 52.00 102 HIS A C 1
ATOM 826 O O . HIS A 1 102 ? -1.430 21.728 -4.057 1.00 52.00 102 HIS A O 1
ATOM 832 N N . ASP A 1 103 ? -0.125 21.741 -5.888 1.00 54.34 103 ASP A N 1
ATOM 833 C CA . ASP A 1 103 ? 0.980 20.955 -5.340 1.00 54.34 103 ASP A CA 1
ATOM 834 C C . ASP A 1 103 ? 2.301 21.349 -6.019 1.00 54.34 103 ASP A C 1
ATOM 836 O O . ASP A 1 103 ? 2.687 20.801 -7.056 1.00 54.34 103 ASP A O 1
ATOM 840 N N . SER A 1 104 ? 2.975 22.337 -5.426 1.00 57.94 104 SER A N 1
ATOM 841 C CA . SER A 1 104 ? 4.307 22.821 -5.808 1.00 57.94 104 SER A CA 1
ATOM 842 C C . SER A 1 104 ? 5.407 22.195 -4.940 1.00 57.94 104 SER A C 1
ATOM 844 O O . SER A 1 104 ? 6.341 22.876 -4.518 1.00 57.94 104 SER A O 1
ATOM 846 N N . SER A 1 105 ? 5.265 20.918 -4.578 1.00 64.19 105 SER A N 1
ATOM 847 C CA . SER A 1 105 ? 6.260 20.224 -3.761 1.00 64.19 105 SER A CA 1
ATOM 848 C C . SER A 1 105 ? 7.544 19.931 -4.548 1.00 64.19 105 SER A C 1
ATOM 850 O O . SER A 1 105 ? 7.510 19.541 -5.717 1.00 64.19 105 SER A O 1
ATOM 852 N N . ALA A 1 106 ? 8.697 20.049 -3.883 1.00 66.94 106 ALA A N 1
ATOM 853 C CA . ALA A 1 106 ? 10.004 19.704 -4.456 1.00 66.94 106 ALA A CA 1
ATOM 854 C C . ALA A 1 106 ? 10.070 18.237 -4.938 1.00 66.94 106 ALA A C 1
ATOM 856 O O . ALA A 1 106 ? 10.734 17.919 -5.922 1.00 66.94 106 ALA A O 1
ATOM 857 N N . GLU A 1 107 ? 9.319 17.344 -4.287 1.00 61.88 107 GLU A N 1
ATOM 858 C CA . GLU A 1 107 ? 9.161 15.936 -4.674 1.00 61.88 107 GLU A CA 1
ATOM 859 C C . GLU A 1 107 ? 8.508 15.788 -6.061 1.00 61.88 107 GLU A C 1
ATOM 861 O O . GLU A 1 107 ? 8.921 14.944 -6.864 1.00 61.88 107 GLU A O 1
ATOM 866 N N . ARG A 1 108 ? 7.519 16.636 -6.384 1.00 63.47 108 ARG A N 1
ATOM 867 C CA . ARG A 1 108 ? 6.893 16.666 -7.711 1.00 63.47 108 ARG A CA 1
ATOM 868 C C . ARG A 1 108 ? 7.896 17.112 -8.769 1.00 63.47 108 ARG A C 1
ATOM 870 O O . ARG A 1 108 ? 7.972 16.481 -9.824 1.00 63.47 108 ARG A O 1
ATOM 877 N N . GLU A 1 109 ? 8.677 18.152 -8.497 1.00 69.69 109 GLU A N 1
ATOM 878 C CA . GLU A 1 109 ? 9.690 18.659 -9.431 1.00 69.69 109 GLU A CA 1
ATOM 879 C C . GLU A 1 109 ? 10.793 17.630 -9.712 1.00 69.69 109 GLU A C 1
ATOM 881 O O . GLU A 1 109 ? 11.125 17.394 -10.876 1.00 69.69 109 GLU A O 1
ATOM 886 N N . ASP A 1 110 ? 11.288 16.947 -8.677 1.00 72.25 110 ASP A N 1
ATOM 887 C CA . ASP A 1 110 ? 12.267 15.862 -8.808 1.00 72.25 110 ASP A CA 1
ATOM 888 C C . ASP A 1 110 ? 11.701 14.658 -9.586 1.00 72.25 110 ASP A C 1
ATOM 890 O O . ASP A 1 110 ? 12.354 14.097 -10.468 1.00 72.25 110 ASP A O 1
ATOM 894 N N . SER A 1 111 ? 10.436 14.291 -9.353 1.00 65.06 111 SER A N 1
ATOM 895 C CA . SER A 1 111 ? 9.788 13.226 -10.131 1.00 65.06 111 SER A CA 1
ATOM 896 C C . SER A 1 111 ? 9.639 13.591 -11.618 1.00 65.06 111 SER A C 1
ATOM 898 O O . SER A 1 111 ? 9.850 12.754 -12.503 1.00 65.06 111 SER A O 1
ATOM 900 N N . LEU A 1 112 ? 9.315 14.855 -11.918 1.00 70.50 112 LEU A N 1
ATOM 901 C CA . LEU A 1 112 ? 9.177 15.360 -13.282 1.00 70.50 112 LEU A CA 1
ATOM 902 C C . LEU A 1 112 ? 10.532 15.454 -13.989 1.00 70.50 112 LEU A C 1
ATOM 904 O O . LEU A 1 112 ? 10.612 15.126 -15.175 1.00 70.50 112 LEU A O 1
ATOM 908 N N . SER A 1 113 ? 11.588 15.873 -13.289 1.00 71.38 113 SER A N 1
ATOM 909 C CA . SER A 1 113 ? 12.940 15.970 -13.846 1.00 71.38 113 SER A CA 1
ATOM 910 C C . SER A 1 113 ? 13.490 14.584 -14.204 1.00 71.38 113 SER A C 1
ATOM 912 O O . SER A 1 113 ? 13.911 14.371 -15.346 1.00 71.38 113 SER A O 1
ATOM 914 N N . LYS A 1 114 ? 13.353 13.601 -13.303 1.00 69.00 114 LYS A N 1
ATOM 915 C CA . LYS A 1 114 ? 13.723 12.195 -13.541 1.00 69.00 114 LYS A CA 1
ATOM 916 C C . LYS A 1 114 ? 12.960 11.593 -14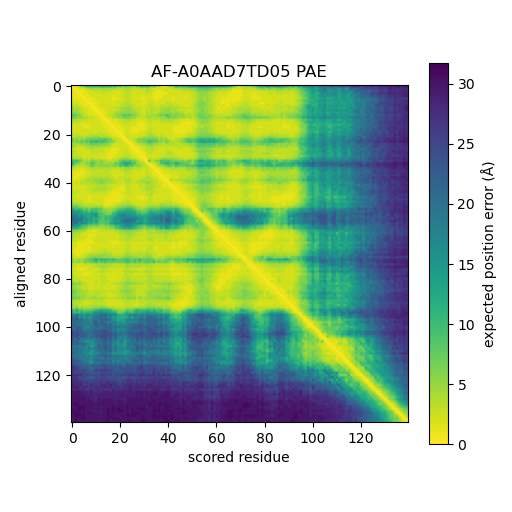.724 1.00 69.00 114 LYS A C 1
ATOM 918 O O . LYS A 1 114 ? 13.564 10.972 -15.601 1.00 69.00 114 LYS A O 1
ATOM 923 N N . ASN A 1 115 ? 11.651 11.845 -14.819 1.00 62.16 115 ASN A N 1
ATOM 924 C CA . ASN A 1 115 ? 10.834 11.392 -15.953 1.00 62.16 115 ASN A CA 1
ATOM 925 C C . ASN A 1 115 ? 11.256 12.032 -17.287 1.00 62.16 115 ASN A C 1
ATOM 927 O O . ASN A 1 115 ? 11.279 11.357 -18.321 1.00 62.16 115 ASN A O 1
ATOM 931 N N . ARG A 1 116 ? 11.613 13.324 -17.291 1.00 64.69 116 ARG A N 1
ATOM 932 C CA . ARG A 1 116 ? 12.136 13.995 -18.495 1.00 64.69 116 ARG A CA 1
ATOM 933 C C . ARG A 1 116 ? 13.461 13.384 -18.937 1.00 64.69 116 ARG A C 1
ATOM 935 O O . ARG A 1 116 ? 13.617 13.097 -20.122 1.00 64.69 116 ARG A O 1
ATOM 942 N N . GLN A 1 117 ? 14.375 13.128 -18.005 1.00 60.31 117 GLN A N 1
ATOM 943 C CA . GLN A 1 117 ? 15.681 12.541 -18.305 1.00 60.31 117 GLN A CA 1
ATOM 944 C C . GLN A 1 117 ? 15.550 11.129 -18.902 1.00 60.31 117 GLN A C 1
ATOM 946 O O . GLN A 1 117 ? 16.216 10.805 -19.885 1.00 60.31 117 GLN A O 1
ATOM 951 N N . PHE A 1 118 ? 14.605 10.323 -18.405 1.00 53.75 118 PHE A N 1
ATOM 952 C CA . PHE A 1 118 ? 14.296 9.009 -18.979 1.00 53.75 118 PHE A CA 1
ATOM 953 C C . PHE A 1 118 ? 13.769 9.095 -20.425 1.00 53.75 118 PHE A C 1
ATOM 955 O O . PHE A 1 118 ? 14.145 8.299 -21.290 1.00 53.75 118 PHE A O 1
ATOM 962 N N . LYS A 1 119 ? 12.925 10.091 -20.730 1.00 49.84 119 LYS A N 1
ATOM 963 C CA . LYS A 1 119 ? 12.372 10.301 -22.081 1.00 49.84 119 LYS A CA 1
ATOM 964 C C . LYS A 1 119 ? 13.427 10.776 -23.088 1.00 49.84 119 LYS A C 1
ATOM 966 O O . LYS A 1 119 ? 13.326 10.463 -24.271 1.00 49.84 119 LYS A O 1
ATOM 971 N N . VAL A 1 120 ? 14.439 11.512 -22.628 1.00 53.72 120 VAL A N 1
ATOM 972 C CA . VAL A 1 120 ? 15.588 11.911 -23.457 1.00 53.72 120 VAL A CA 1
ATOM 973 C C . VAL A 1 120 ? 16.492 10.706 -23.726 1.00 53.72 120 VAL A C 1
ATOM 975 O O . VAL A 1 120 ? 16.792 10.417 -24.882 1.00 53.72 120 VAL A O 1
ATOM 978 N N . ASN A 1 121 ? 16.834 9.930 -22.695 1.00 46.84 121 ASN A N 1
ATOM 979 C CA . ASN A 1 121 ? 17.728 8.778 -22.844 1.00 46.84 121 ASN A CA 1
ATOM 980 C C . ASN A 1 121 ? 17.115 7.639 -23.680 1.00 46.84 121 ASN A C 1
ATOM 982 O O . ASN A 1 121 ? 17.817 7.022 -24.477 1.00 46.84 121 ASN A O 1
ATOM 986 N N . SER A 1 122 ? 15.804 7.396 -23.572 1.00 49.16 122 SER A N 1
ATOM 987 C CA . SER A 1 122 ? 15.100 6.418 -24.424 1.00 49.16 122 SER A CA 1
ATOM 988 C C . SER A 1 122 ? 15.034 6.838 -25.897 1.00 49.16 122 SER A C 1
ATOM 990 O O . SER A 1 122 ? 15.146 5.987 -26.779 1.00 49.16 122 SER A O 1
ATOM 992 N N . LYS A 1 123 ? 14.924 8.143 -26.190 1.00 46.78 123 LYS A N 1
ATOM 993 C CA . LYS A 1 123 ? 15.035 8.656 -27.565 1.00 46.78 123 LYS A CA 1
ATOM 994 C C . LYS A 1 123 ? 16.449 8.499 -28.130 1.00 46.78 1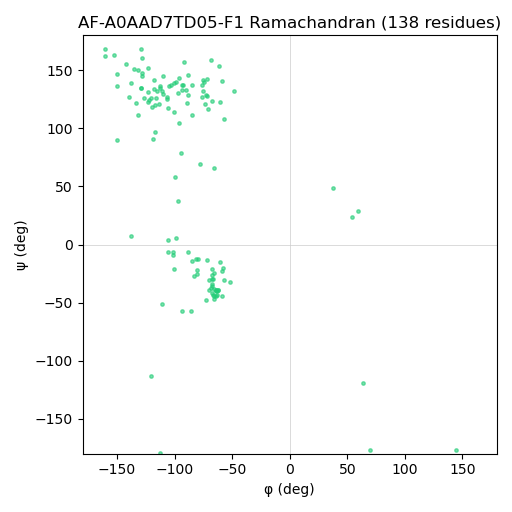23 LYS A C 1
ATOM 996 O O . LYS A 1 123 ? 16.580 8.094 -29.280 1.00 46.78 123 LYS A O 1
ATOM 1001 N N . CYS A 1 124 ? 17.489 8.767 -27.337 1.00 43.88 124 CYS A N 1
ATOM 1002 C CA . CYS A 1 124 ? 18.878 8.581 -27.771 1.00 43.88 124 CYS A CA 1
ATOM 1003 C C . CYS A 1 124 ? 19.222 7.104 -28.021 1.00 43.88 124 CYS A C 1
ATOM 1005 O O . CYS A 1 124 ? 19.898 6.799 -29.000 1.00 43.88 124 CYS A O 1
ATOM 1007 N N . MET A 1 125 ? 18.711 6.182 -27.196 1.00 41.19 125 MET A N 1
ATOM 1008 C CA . MET A 1 125 ? 18.904 4.746 -27.424 1.00 41.19 125 MET A CA 1
ATOM 1009 C C . MET A 1 125 ? 18.186 4.254 -28.687 1.00 41.19 125 MET A C 1
ATOM 1011 O O . MET A 1 125 ? 18.800 3.557 -29.487 1.00 41.19 125 MET A O 1
ATOM 1015 N N . ASN A 1 126 ? 16.940 4.668 -28.943 1.00 44.31 126 ASN A N 1
ATOM 1016 C CA . ASN A 1 126 ? 16.247 4.279 -30.180 1.00 44.31 126 ASN A CA 1
ATOM 1017 C C . ASN A 1 126 ? 16.880 4.887 -31.446 1.00 44.31 126 ASN A C 1
ATOM 1019 O O . ASN A 1 126 ? 16.838 4.264 -32.503 1.00 44.31 126 ASN A O 1
ATOM 1023 N N . ALA A 1 127 ? 17.506 6.064 -31.352 1.00 43.66 127 ALA A N 1
ATOM 1024 C CA . ALA A 1 127 ? 18.245 6.646 -32.472 1.00 43.66 127 ALA A CA 1
ATOM 1025 C C . ALA A 1 127 ? 19.512 5.840 -32.816 1.00 43.66 127 ALA A C 1
ATOM 1027 O O . ALA A 1 127 ? 19.803 5.653 -33.995 1.00 43.66 127 ALA A O 1
ATOM 1028 N N . GLN A 1 128 ? 20.220 5.301 -31.813 1.00 39.31 128 GLN A N 1
ATOM 1029 C CA . GLN A 1 128 ? 21.404 4.457 -32.032 1.00 39.31 128 GLN A CA 1
ATOM 1030 C C . GLN A 1 128 ? 21.077 3.103 -32.681 1.00 39.31 128 GLN A C 1
ATOM 1032 O O . GLN A 1 128 ? 21.898 2.594 -33.441 1.00 39.31 128 GLN A O 1
ATOM 1037 N N . TYR A 1 129 ? 19.881 2.548 -32.452 1.00 43.34 129 TYR A N 1
ATOM 1038 C CA . TYR A 1 129 ? 19.439 1.322 -33.132 1.00 43.34 129 TYR A CA 1
ATOM 1039 C C . TYR A 1 129 ? 18.898 1.565 -34.549 1.00 43.34 129 TYR A C 1
ATOM 1041 O O . TYR A 1 129 ? 18.963 0.661 -35.375 1.00 43.34 129 TYR A O 1
ATOM 1049 N N . SER A 1 130 ? 18.450 2.781 -34.887 1.00 39.28 130 SER A N 1
ATOM 1050 C CA . SER A 1 130 ? 18.008 3.086 -36.262 1.00 39.28 130 SER A CA 1
ATOM 1051 C C . SER A 1 130 ? 19.153 3.168 -37.283 1.00 39.28 130 SER A C 1
ATOM 1053 O O . SER A 1 130 ? 18.904 3.124 -38.483 1.00 39.28 130 SER A O 1
ATOM 1055 N N . CYS A 1 131 ? 20.407 3.239 -36.822 1.00 39.62 131 CYS A N 1
ATOM 1056 C CA . CYS A 1 131 ? 21.581 3.244 -37.698 1.00 39.62 131 CYS A CA 1
ATOM 1057 C C . CYS A 1 131 ? 22.108 1.836 -38.029 1.00 39.62 131 CYS A C 1
ATOM 1059 O O . CYS A 1 131 ? 23.026 1.725 -38.835 1.00 39.62 131 CYS A O 1
ATOM 1061 N N . TYR A 1 132 ? 21.566 0.775 -37.418 1.00 43.62 132 TYR A N 1
ATOM 1062 C CA . TYR A 1 132 ? 22.005 -0.606 -37.669 1.00 43.62 132 TYR A CA 1
ATOM 1063 C C . TYR A 1 132 ? 21.079 -1.398 -38.605 1.00 43.62 132 TYR A C 1
ATOM 1065 O O . TYR A 1 132 ? 21.471 -2.472 -39.050 1.00 43.62 132 TYR A O 1
ATOM 1073 N N . ASP A 1 133 ? 19.904 -0.860 -38.952 1.00 42.28 133 ASP A N 1
ATOM 1074 C CA . ASP A 1 133 ? 18.890 -1.560 -39.762 1.00 42.28 133 ASP A CA 1
ATOM 1075 C C . ASP A 1 133 ? 18.774 -1.068 -41.217 1.00 42.28 133 ASP A C 1
ATOM 1077 O O . ASP A 1 133 ? 17.946 -1.562 -41.982 1.00 42.28 133 ASP A O 1
ATOM 1081 N N . SER A 1 134 ? 19.624 -0.138 -41.665 1.00 40.38 134 SER A N 1
ATOM 1082 C CA . SER A 1 134 ? 19.759 0.151 -43.098 1.00 40.38 134 SER A CA 1
ATOM 1083 C C . SER A 1 134 ? 20.908 -0.666 -43.686 1.00 40.38 134 SER A C 1
ATOM 1085 O O . SER A 1 134 ? 22.013 -0.161 -43.888 1.00 40.38 134 SER A O 1
ATOM 1087 N N . GLY A 1 135 ? 20.634 -1.944 -43.953 1.00 43.66 135 GLY A N 1
ATOM 1088 C CA . GLY A 1 135 ? 21.491 -2.849 -44.718 1.00 43.66 135 GLY A CA 1
ATOM 1089 C C . GLY A 1 135 ? 21.631 -2.438 -46.185 1.00 43.66 135 GLY A C 1
ATOM 1090 O O . GLY A 1 135 ? 21.193 -3.160 -47.075 1.00 43.66 135 GLY A O 1
ATOM 1091 N N . TYR A 1 136 ? 22.259 -1.294 -46.451 1.00 39.88 136 TYR A N 1
ATOM 1092 C CA . TYR A 1 136 ? 22.753 -0.967 -47.781 1.00 39.88 136 TYR A CA 1
ATOM 1093 C C . TYR A 1 136 ? 24.231 -1.330 -47.862 1.00 39.88 136 TYR A C 1
ATOM 1095 O O . TYR A 1 136 ? 25.103 -0.655 -47.319 1.00 39.88 136 TYR A O 1
ATOM 1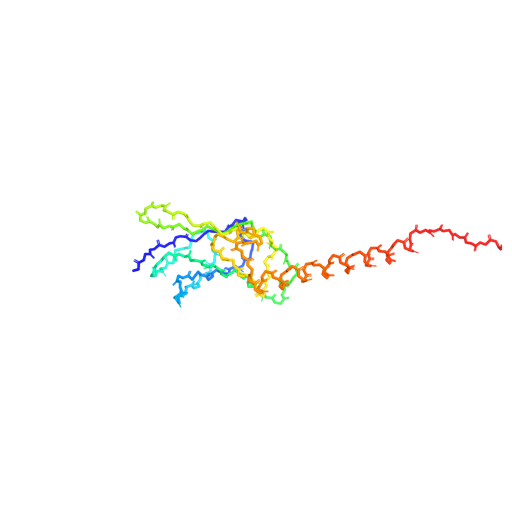103 N N . ALA A 1 137 ? 24.482 -2.443 -48.548 1.00 41.34 137 ALA A N 1
ATOM 1104 C CA . ALA A 1 137 ? 25.779 -2.764 -49.104 1.00 41.34 137 ALA A CA 1
ATOM 1105 C C . ALA A 1 137 ? 26.194 -1.625 -50.046 1.00 41.34 137 ALA A C 1
ATOM 1107 O O . ALA A 1 137 ? 25.633 -1.469 -51.129 1.00 41.34 137 ALA A O 1
ATOM 1108 N N . CYS A 1 138 ? 27.168 -0.824 -49.625 1.00 38.66 138 CYS A N 1
ATOM 1109 C CA . CYS A 1 138 ? 27.911 0.025 -50.541 1.00 38.66 138 CYS A CA 1
ATOM 1110 C C . CYS A 1 138 ? 29.042 -0.812 -51.140 1.00 38.66 138 CYS A C 1
ATOM 1112 O O . CYS A 1 138 ? 29.981 -1.191 -50.444 1.00 38.66 138 CYS A O 1
ATOM 1114 N N . GLY A 1 139 ? 28.939 -1.089 -52.432 1.00 35.09 139 GLY A N 1
ATOM 1115 C CA . GLY A 1 139 ? 30.060 -1.452 -53.288 1.00 35.09 139 GLY A CA 1
ATOM 1116 C C . GLY A 1 139 ? 29.669 -1.234 -54.749 1.00 35.09 139 GLY A C 1
ATOM 1117 O O . GLY A 1 139 ? 28.468 -1.195 -55.038 1.00 35.09 139 GLY A O 1
ATOM 1118 N N . PRO A 1 140 ? 30.626 -1.157 -55.685 1.00 40.59 140 PRO A N 1
ATOM 1119 C CA . PRO A 1 140 ? 32.061 -0.891 -55.536 1.00 40.59 140 PRO A CA 1
ATOM 1120 C C . PRO A 1 140 ? 32.419 0.608 -55.569 1.00 40.59 140 PRO A C 1
ATOM 1122 O O . PRO A 1 140 ? 31.597 1.418 -56.052 1.00 40.59 140 PRO A O 1
#

Sequence (140 aa):
MAKYTVQVDPKPTDTVYVKCSAGLKTTECKIQDETTIELDGEPTEIYIRRETTLLRRFTKWRCRYVTVTLESDEKEFYFPVFGDISSAGKTIKEYSAKLSHHDSSAEREDSLSKNRQFKVNSKCMNAQYSCYDSGYACGP

Mean predicted aligned error: 12.73 Å

Nearest PDB structures (foldseek):
  2pvs-assembly2_B  TM=6.987E-01  e=1.059E-03  Homo sapiens
  1eth-assembly1_A  TM=6.476E-01  e=2.012E-03  Sus scrofa
  5e1r-assembly1_C  TM=4.038E-01  e=2.098E+00  Carya illinoinensis
  1dgw-assembly1_A  TM=3.889E-01  e=3.217E+00  Canavalia ensiformis
  7u8t-assembly1_A  TM=2.964E-01  e=3.050E+00  Thermochaetoides thermophila

Foldseek 3Di:
DFKKKKDWPPADPAWKKKWFDDDPDIDIDIDDHIDIDDDPHDTFKMWMATDDDPV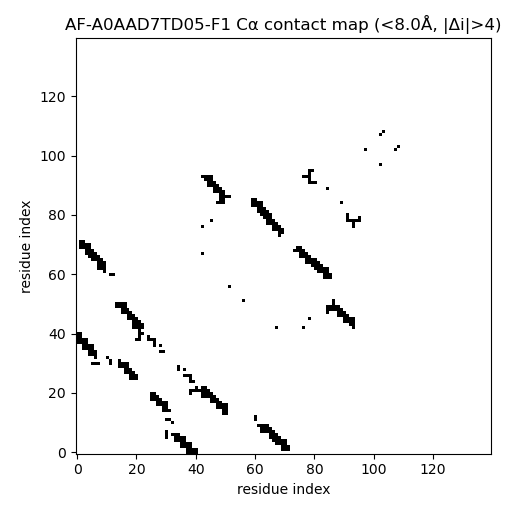CQPDWDFTQWMWIATPPPRDIFIWGDRGTHYRVIDMTGGPNPDDCVRDVDPVVVVVVVVVVVVVVVVVVVVVVVVVVPPPDDDDD

Radius of gyration: 20.49 Å; Cα contacts (8 Å, |Δi|>4): 231; chains: 1; bounding box: 50×40×73 Å

Organism: NCBI:txid143900

Secondary structure (DSSP, 8-state):
-EEEEEEEESPPSS-EEEEEEETTEEEEEEESSSEEEEESS---EEEEEE---TTTTT--EEEEEEEEEETTT--EEEEEEEEEE-TT-EEEETT----TTT---HHHHHHHHHHHHHHHHHHHHHHHHHTSS-------

pLDDT: mean 76.6, std 18.8, range [35.09, 96.25]

Solvent-accessible surface area (backbone atoms only — not comparable to full-atom values): 8268 Å² total; per-residue (Å²): 117,49,53,29,38,43,42,59,34,63,74,69,94,59,60,32,37,42,31,42,22,28,83,94,48,73,45,77,43,70,58,72,85,77,34,77,45,69,36,79,60,69,72,48,33,37,37,40,29,32,67,70,51,92,87,53,70,82,69,83,49,64,36,45,36,37,41,39,29,31,73,90,76,69,51,75,46,67,34,78,59,72,39,74,52,41,66,88,38,49,77,41,44,51,74,67,89,52,58,66,92,76,49,81,48,70,68,55,53,51,52,50,51,53,54,50,52,52,57,53,51,55,50,56,52,55,54,62,56,62,72,73,72,70,86,71,84,85,75,1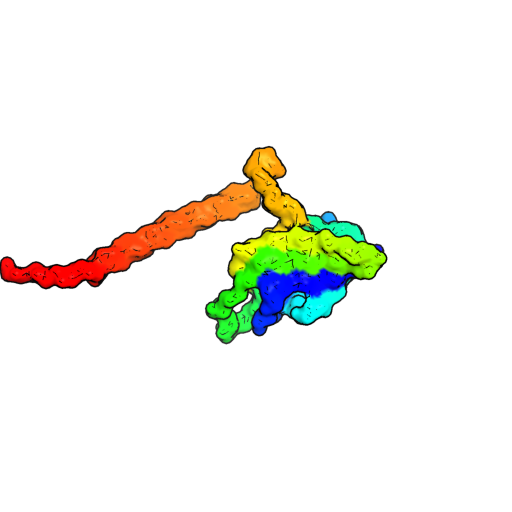35